Protein AF-A0A1G4XKG7-F1 (afdb_monomer)

Foldseek 3Di:
DDDPPDDPVPPPPPDDPPDPDDDDDDDDDPAFDKDKDKDWDWDPDVVIDIDIDIDIDTDGD

Sequence (61 aa):
MSLPKTLLNTLLAPGDSDSLNASFTAPQVKTATPFHIILQVQDDGTPSLFAYRRAIVTVTP

Organism: NCBI:txid1158459

Secondary structure (DSSP, 8-state):
-------------SS---SS-----PPP-SS-EEEEEEEEEE-S-SSPPEEEEEEEEEE--

pLDDT: mean 76.75, std 23.7, range [34.88, 97.69]

Nearest PDB structures (foldseek):
  7t4e-assembly1_F  TM=5.242E-01  e=5.601E+00  Enterococcus faecalis
  7o1q-assembly1_A  TM=3.300E-01  e=4.893E+00  Staphylococcus aureus

Structure (mmCIF, N/CA/C/O backbone):
data_AF-A0A1G4XKG7-F1
#
_entry.id   AF-A0A1G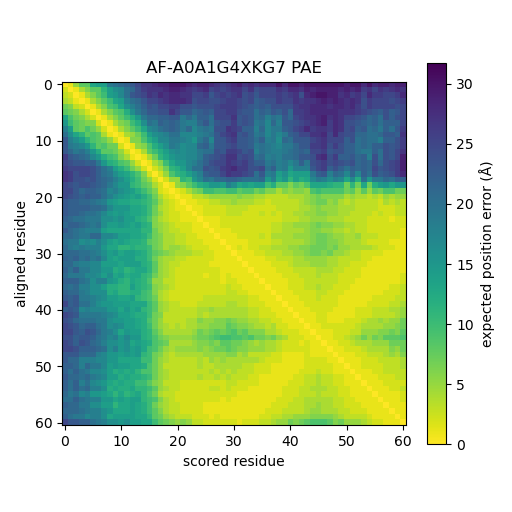4XKG7-F1
#
loop_
_atom_site.group_PDB
_atom_site.id
_atom_site.type_symbol
_atom_site.label_atom_id
_atom_site.label_alt_id
_atom_site.label_comp_id
_atom_site.label_asym_id
_atom_site.label_entity_id
_atom_site.label_seq_id
_atom_site.pdbx_PDB_ins_code
_atom_site.Cartn_x
_atom_site.Cartn_y
_atom_site.Cartn_z
_atom_site.occupancy
_atom_site.B_iso_or_equiv
_atom_site.auth_seq_id
_atom_site.auth_comp_id
_atom_site.auth_asym_id
_atom_site.auth_atom_id
_atom_site.pdbx_PDB_model_num
ATOM 1 N N . MET A 1 1 ? 0.261 32.755 12.426 1.00 39.59 1 MET A N 1
ATOM 2 C CA . MET A 1 1 ? -0.510 32.348 11.233 1.00 39.59 1 MET A CA 1
ATOM 3 C C . MET A 1 1 ? -0.174 30.887 10.979 1.00 39.59 1 MET A C 1
ATOM 5 O O . MET A 1 1 ? 0.992 30.566 10.801 1.00 39.59 1 MET A O 1
ATOM 9 N N . SER A 1 2 ? -1.152 30.012 11.201 1.00 42.62 2 SER A N 1
ATOM 10 C CA . SER A 1 2 ? -0.966 28.579 11.447 1.00 42.62 2 SER A CA 1
ATOM 11 C C . SER A 1 2 ? -0.898 27.773 10.151 1.00 42.62 2 SER A C 1
ATOM 13 O O . SER A 1 2 ? -1.828 27.826 9.355 1.00 42.62 2 SER A O 1
ATOM 15 N N . LEU A 1 3 ? 0.164 26.981 10.003 1.00 38.22 3 LEU A N 1
ATOM 16 C CA . LEU A 1 3 ? 0.122 25.661 9.376 1.00 38.22 3 LEU A CA 1
ATOM 17 C C . LEU A 1 3 ? 0.978 24.740 10.259 1.00 38.22 3 LEU A C 1
ATOM 19 O O . LEU A 1 3 ? 2.205 24.892 10.261 1.00 38.22 3 LEU A O 1
ATOM 23 N N . PRO A 1 4 ? 0.390 23.811 11.034 1.00 39.12 4 PRO A N 1
ATOM 24 C CA . PRO A 1 4 ? 1.177 22.782 11.685 1.00 39.12 4 PRO A CA 1
ATOM 25 C C . PRO A 1 4 ? 1.669 21.823 10.598 1.00 39.12 4 PRO A C 1
ATOM 27 O O . PRO A 1 4 ? 0.934 20.984 10.079 1.00 39.12 4 PRO A O 1
ATOM 30 N N . LYS A 1 5 ? 2.939 21.988 10.223 1.00 46.78 5 LYS A N 1
ATOM 31 C CA . LYS A 1 5 ? 3.715 20.964 9.526 1.00 46.78 5 LYS A CA 1
ATOM 32 C C . LYS A 1 5 ? 3.668 19.709 10.391 1.00 46.78 5 LYS A C 1
ATOM 34 O O . LYS A 1 5 ? 4.165 19.761 11.512 1.00 46.78 5 LYS A O 1
ATOM 39 N N . THR A 1 6 ? 3.054 18.642 9.885 1.00 35.16 6 THR A N 1
ATOM 40 C CA . THR A 1 6 ? 3.455 17.218 9.991 1.00 35.16 6 THR A CA 1
ATOM 41 C C . THR A 1 6 ? 2.207 16.331 9.934 1.00 35.16 6 THR A C 1
ATOM 43 O O . THR A 1 6 ? 1.790 15.737 10.918 1.00 35.16 6 THR A O 1
ATOM 46 N N . LEU A 1 7 ? 1.601 16.246 8.751 1.00 36.41 7 LEU A N 1
ATOM 47 C CA . LEU A 1 7 ? 0.797 15.093 8.335 1.00 36.41 7 LEU A CA 1
ATOM 48 C C . LEU A 1 7 ? 1.303 14.686 6.948 1.00 36.41 7 LEU A C 1
ATOM 50 O O . LEU A 1 7 ? 0.618 14.822 5.939 1.00 36.41 7 LEU A O 1
ATOM 54 N N . LEU A 1 8 ? 2.562 14.244 6.893 1.00 34.88 8 LEU A N 1
ATOM 55 C CA . LEU A 1 8 ? 3.001 13.363 5.815 1.00 34.88 8 LEU A CA 1
ATOM 56 C C . LEU A 1 8 ? 2.511 11.959 6.191 1.00 34.88 8 LEU A C 1
ATOM 58 O O . LEU A 1 8 ? 3.234 11.184 6.809 1.00 34.88 8 LEU A O 1
ATOM 62 N N . ASN A 1 9 ? 1.258 11.638 5.863 1.00 35.84 9 ASN A N 1
ATOM 63 C CA . ASN A 1 9 ? 0.724 10.279 5.993 1.00 35.84 9 ASN A CA 1
ATOM 64 C C . ASN A 1 9 ? 1.208 9.400 4.830 1.00 35.84 9 ASN A C 1
ATOM 66 O O . ASN A 1 9 ? 0.413 8.849 4.073 1.00 35.84 9 ASN A O 1
ATOM 70 N N . THR A 1 10 ? 2.525 9.261 4.707 1.00 38.12 10 THR A N 1
ATOM 71 C CA . THR A 1 10 ? 3.158 8.276 3.830 1.00 38.12 10 THR A CA 1
ATOM 72 C C . THR A 1 10 ? 3.873 7.278 4.727 1.00 38.12 10 THR A C 1
ATOM 74 O O . THR A 1 10 ? 5.054 7.433 5.023 1.00 38.12 10 THR A O 1
ATOM 77 N N . LEU A 1 11 ? 3.146 6.269 5.213 1.00 43.09 11 LEU A N 1
ATOM 78 C CA . LEU A 1 11 ? 3.774 5.123 5.866 1.00 43.09 11 LEU A CA 1
ATOM 79 C C . LEU A 1 11 ? 4.241 4.162 4.769 1.00 43.09 11 LEU A C 1
ATOM 81 O O . LEU A 1 11 ? 3.540 3.222 4.407 1.00 43.09 11 LEU A O 1
ATOM 85 N N . LEU A 1 12 ? 5.421 4.433 4.216 1.00 44.28 12 LEU A N 1
ATOM 86 C CA . LEU A 1 12 ? 6.260 3.363 3.692 1.00 44.28 12 LEU A CA 1
ATOM 87 C C . LEU A 1 12 ? 6.855 2.689 4.928 1.00 44.28 12 LEU A C 1
ATOM 89 O O . LEU A 1 12 ? 7.527 3.355 5.715 1.00 44.28 12 LEU A O 1
ATOM 93 N N . ALA A 1 13 ? 6.549 1.413 5.156 1.00 40.44 13 ALA A N 1
ATOM 94 C CA . ALA A 1 13 ? 7.251 0.643 6.174 1.00 40.44 13 ALA A CA 1
ATOM 95 C C . ALA A 1 13 ? 8.760 0.694 5.848 1.00 40.44 13 ALA A C 1
ATOM 97 O O . ALA A 1 13 ? 9.137 0.302 4.743 1.00 40.44 13 ALA A O 1
ATOM 98 N N . PRO A 1 14 ? 9.627 1.214 6.738 1.00 41.25 14 PRO A N 1
ATOM 99 C CA . PRO A 1 14 ? 11.059 1.199 6.499 1.00 41.25 14 PRO A CA 1
ATOM 100 C C . PRO A 1 14 ? 11.577 -0.198 6.853 1.00 41.25 14 PRO A C 1
ATOM 102 O O . PRO A 1 14 ? 11.730 -0.535 8.025 1.00 41.25 14 PRO A O 1
ATOM 105 N N . GLY A 1 15 ? 11.794 -1.015 5.826 1.00 40.12 15 GLY A N 1
ATOM 106 C CA . GLY A 1 15 ? 12.410 -2.336 5.926 1.00 40.12 15 GLY A CA 1
ATOM 107 C C . GLY A 1 15 ? 12.055 -3.187 4.711 1.00 40.12 15 GLY A C 1
ATOM 108 O O . GLY A 1 15 ? 10.993 -3.796 4.694 1.00 40.12 15 GLY A O 1
ATOM 109 N N . ASP A 1 16 ? 12.921 -3.180 3.697 1.00 40.94 16 ASP A N 1
ATOM 110 C CA . ASP A 1 16 ? 12.931 -4.110 2.557 1.00 40.94 16 ASP A CA 1
ATOM 111 C C . ASP A 1 16 ? 11.596 -4.337 1.822 1.00 40.94 16 ASP A C 1
ATOM 113 O O . ASP A 1 16 ? 11.054 -5.442 1.807 1.00 40.94 16 ASP A O 1
ATOM 117 N N . SER A 1 17 ? 11.078 -3.329 1.114 1.00 50.59 17 SER A N 1
ATOM 118 C CA . SER A 1 17 ? 9.997 -3.560 0.140 1.00 50.59 17 SER A CA 1
ATOM 119 C C . SER A 1 17 ? 10.506 -3.822 -1.286 1.00 50.59 17 SER A C 1
ATOM 121 O O . SER A 1 17 ? 9.872 -3.373 -2.235 1.00 50.59 17 SER A O 1
ATOM 123 N N . ASP A 1 18 ? 11.608 -4.562 -1.451 1.00 57.16 18 ASP A N 1
ATOM 124 C CA . ASP A 1 18 ? 11.998 -5.165 -2.749 1.00 57.16 18 ASP A CA 1
ATOM 125 C C . ASP A 1 18 ? 11.261 -6.499 -3.002 1.00 57.16 18 ASP A C 1
ATOM 127 O O . ASP A 1 18 ? 11.546 -7.258 -3.926 1.00 57.16 18 ASP A O 1
ATOM 131 N N . SER A 1 19 ? 10.280 -6.799 -2.151 1.00 64.69 19 SER A N 1
ATOM 132 C CA . SER A 1 19 ? 9.406 -7.959 -2.235 1.00 64.69 19 SER A CA 1
ATOM 133 C C . SER A 1 19 ? 8.169 -7.646 -3.087 1.00 64.69 19 SER A C 1
ATOM 135 O O . SER A 1 19 ? 7.571 -6.576 -2.975 1.00 64.69 19 SER A O 1
ATOM 137 N N . LEU A 1 20 ? 7.714 -8.624 -3.883 1.00 75.25 20 LEU A N 1
ATOM 138 C CA . LEU A 1 20 ? 6.445 -8.559 -4.634 1.00 75.25 20 LEU A CA 1
ATOM 139 C C . LEU A 1 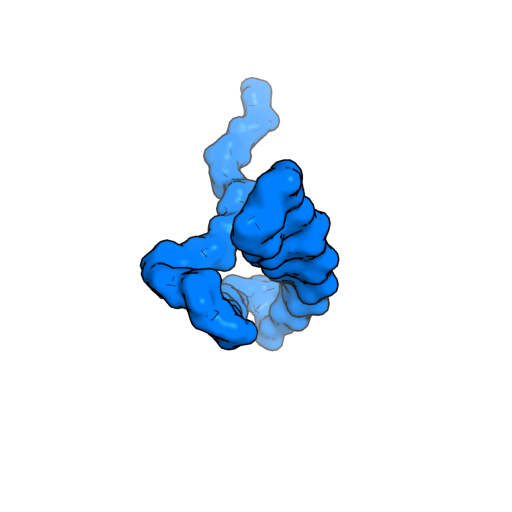20 ? 5.209 -8.381 -3.729 1.00 75.25 20 LEU A C 1
ATOM 141 O O . LEU A 1 20 ? 4.105 -8.120 -4.211 1.00 75.25 20 LEU A O 1
ATOM 145 N N . ASN A 1 21 ? 5.381 -8.529 -2.417 1.00 79.88 21 ASN A N 1
ATOM 146 C CA . ASN A 1 21 ? 4.346 -8.433 -1.408 1.00 79.88 21 ASN A CA 1
ATOM 147 C C . ASN A 1 21 ? 4.623 -7.243 -0.479 1.00 79.88 21 ASN A C 1
ATOM 149 O O . ASN A 1 21 ? 5.694 -7.139 0.118 1.00 79.88 21 ASN A O 1
ATOM 153 N N . ALA A 1 22 ? 3.618 -6.386 -0.305 1.00 80.94 22 ALA A N 1
ATOM 154 C CA . ALA A 1 22 ? 3.622 -5.310 0.679 1.00 80.94 22 ALA A CA 1
ATOM 155 C C . ALA A 1 22 ? 2.484 -5.527 1.680 1.00 80.94 22 ALA A C 1
ATOM 157 O O . ALA A 1 22 ? 1.380 -5.928 1.302 1.00 80.94 22 ALA A O 1
ATOM 158 N N . SER A 1 23 ? 2.748 -5.256 2.955 1.00 85.12 23 SER A N 1
ATOM 159 C CA . SER A 1 23 ? 1.757 -5.324 4.026 1.00 85.12 23 SER A CA 1
ATOM 160 C C . SER A 1 23 ? 1.506 -3.937 4.614 1.00 85.12 23 SER A C 1
ATOM 162 O O . SER A 1 23 ? 2.373 -3.064 4.623 1.00 85.12 23 SER A O 1
ATOM 164 N N . PHE A 1 24 ? 0.280 -3.724 5.084 1.00 84.06 24 PHE A N 1
ATOM 165 C CA . PHE A 1 24 ? -0.148 -2.489 5.727 1.00 84.06 24 PHE A CA 1
ATOM 166 C C . PHE A 1 24 ? -0.915 -2.842 6.999 1.00 84.06 24 PHE A C 1
ATOM 168 O O . PHE A 1 24 ? -1.937 -3.526 6.938 1.00 84.06 24 PHE A O 1
ATOM 175 N N 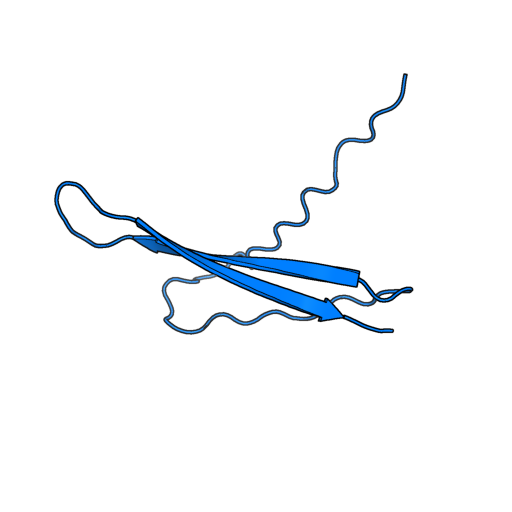. THR A 1 25 ? -0.433 -2.362 8.144 1.00 92.94 25 THR A N 1
ATOM 176 C CA . THR A 1 25 ? -1.154 -2.464 9.415 1.00 92.94 25 THR A CA 1
ATOM 177 C C . THR A 1 25 ? -2.010 -1.221 9.586 1.00 92.94 25 THR A C 1
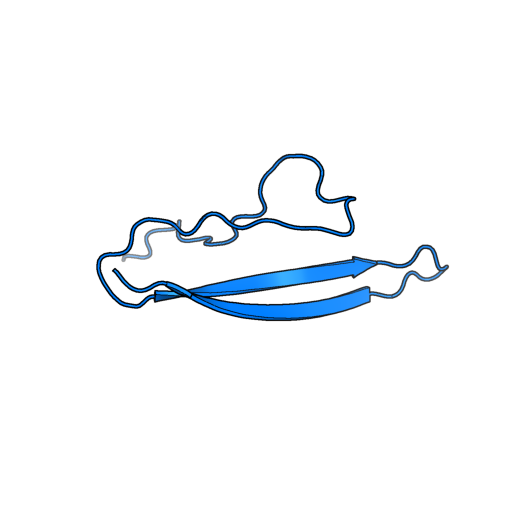ATOM 179 O O . THR A 1 25 ? -1.487 -0.115 9.729 1.00 92.94 25 THR A O 1
ATOM 182 N N . ALA A 1 26 ? -3.330 -1.403 9.577 1.00 92.81 26 ALA A N 1
ATOM 183 C CA . ALA A 1 26 ? -4.267 -0.309 9.779 1.00 92.81 26 ALA A CA 1
ATOM 184 C C . ALA A 1 26 ? -4.067 0.330 11.169 1.00 92.81 26 ALA A C 1
ATOM 186 O O . ALA A 1 26 ? -4.054 -0.388 12.174 1.00 92.81 26 ALA A O 1
ATOM 187 N N . PRO A 1 27 ? -3.914 1.663 11.259 1.00 91.88 27 PRO A N 1
ATOM 188 C CA . PRO A 1 27 ? -3.861 2.338 12.545 1.00 91.88 27 PRO A CA 1
ATOM 189 C C . PRO A 1 27 ? -5.252 2.374 13.185 1.00 91.88 27 PRO A C 1
ATOM 191 O O . PRO A 1 27 ? -6.275 2.255 12.513 1.00 91.88 27 PRO A O 1
ATOM 194 N N . GLN A 1 28 ? -5.288 2.610 14.493 1.00 95.62 28 GLN A N 1
ATOM 195 C CA . GLN A 1 28 ? -6.536 2.909 15.188 1.00 95.62 28 GLN A CA 1
ATOM 196 C C . GLN A 1 28 ? -7.082 4.260 14.716 1.00 95.62 28 GLN A C 1
ATOM 198 O O . GLN A 1 28 ? -6.367 5.266 14.724 1.00 95.62 28 GLN A O 1
ATOM 203 N N . VAL A 1 29 ? -8.355 4.290 14.325 1.00 96.12 29 VAL A N 1
ATOM 204 C CA . VAL A 1 29 ? -9.039 5.498 13.851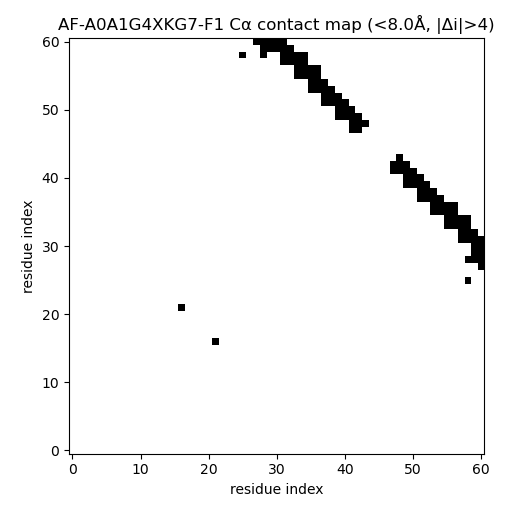 1.00 96.12 29 VAL A CA 1
ATOM 205 C C . VAL A 1 29 ? -10.314 5.729 14.648 1.00 96.12 29 VAL A C 1
ATOM 207 O O . VAL A 1 29 ? -10.972 4.795 15.087 1.00 96.12 29 VAL A O 1
ATOM 210 N N . LYS A 1 30 ? -10.673 6.997 14.848 1.00 97.31 30 LYS A N 1
ATOM 211 C CA . LYS A 1 30 ? -11.903 7.382 15.565 1.00 97.31 30 LYS A CA 1
ATOM 212 C C . LYS A 1 30 ? -13.096 7.593 14.632 1.00 97.31 30 LYS A C 1
ATOM 214 O O . LYS A 1 30 ? -14.231 7.681 15.082 1.00 97.31 30 LYS A O 1
ATOM 219 N N . THR A 1 31 ? -12.830 7.701 13.336 1.00 96.75 31 THR A N 1
ATOM 220 C CA . THR A 1 31 ? -13.802 7.935 12.268 1.00 96.75 31 THR A CA 1
ATOM 221 C C . THR A 1 31 ? -13.352 7.167 11.033 1.00 96.75 31 THR A C 1
ATOM 223 O O . THR A 1 31 ? -12.150 6.956 10.857 1.00 96.75 31 THR A O 1
ATOM 226 N N . ALA A 1 32 ? -14.288 6.778 10.162 1.00 97.56 32 ALA A N 1
ATOM 227 C CA . ALA A 1 32 ? -13.949 6.148 8.888 1.00 97.56 32 ALA A CA 1
ATOM 228 C C . ALA A 1 32 ? -12.948 7.024 8.114 1.00 97.56 32 ALA A C 1
ATOM 230 O O . ALA A 1 32 ? -13.235 8.186 7.826 1.00 97.56 32 ALA A O 1
ATOM 231 N N . THR A 1 33 ? -11.760 6.487 7.836 1.00 97.69 33 THR A N 1
ATOM 232 C CA . THR A 1 33 ? -10.627 7.252 7.299 1.00 97.69 33 THR A CA 1
ATOM 233 C C . THR A 1 33 ? -10.019 6.520 6.101 1.00 97.69 33 THR A C 1
ATOM 235 O O . THR A 1 33 ? -9.606 5.368 6.252 1.00 97.69 33 THR A O 1
ATOM 238 N N . PRO A 1 34 ? -9.949 7.148 4.912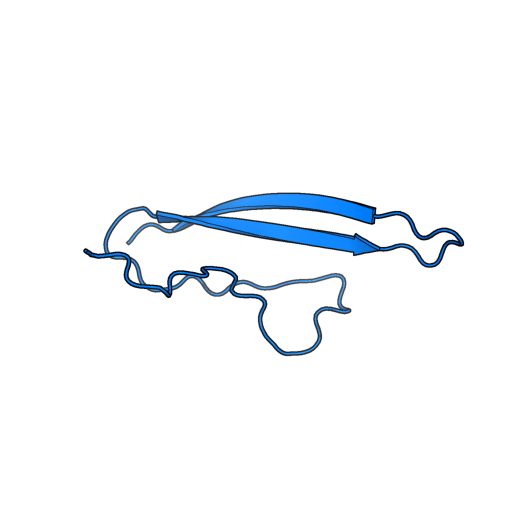 1.00 96.94 34 PRO A N 1
ATOM 239 C CA . PRO A 1 34 ? -9.279 6.567 3.755 1.00 96.94 34 PRO A CA 1
ATOM 240 C C . PRO A 1 34 ? -7.753 6.698 3.861 1.00 96.94 34 PRO A C 1
ATOM 242 O O . PRO A 1 34 ? -7.222 7.772 4.141 1.00 96.94 34 PRO A O 1
ATOM 245 N N . PHE A 1 35 ? -7.046 5.613 3.562 1.00 94.69 35 PHE A N 1
ATOM 246 C CA . PHE A 1 35 ? -5.593 5.541 3.434 1.00 94.69 35 PHE A CA 1
ATOM 247 C C . PHE A 1 35 ? -5.230 5.248 1.982 1.00 94.69 35 PHE A C 1
ATOM 249 O O . PHE A 1 35 ? -5.731 4.301 1.376 1.00 94.69 35 PHE A O 1
ATOM 256 N N . HIS A 1 36 ? -4.366 6.086 1.415 1.00 95.44 36 HIS A N 1
ATOM 257 C CA . HIS A 1 36 ? -3.914 5.969 0.035 1.00 95.44 36 HIS A CA 1
ATOM 258 C C . HIS A 1 36 ? -2.571 5.245 0.020 1.00 95.44 36 HIS A C 1
ATOM 260 O O . HIS A 1 36 ? -1.568 5.786 0.477 1.00 95.44 36 HIS A O 1
ATOM 266 N N . ILE A 1 37 ? -2.553 4.034 -0.523 1.00 90.44 37 ILE A N 1
ATOM 267 C CA . ILE A 1 37 ? -1.346 3.226 -0.682 1.00 90.44 37 ILE A CA 1
ATOM 268 C C . ILE A 1 37 ? -0.934 3.321 -2.150 1.00 90.44 37 ILE A C 1
ATOM 270 O O . ILE A 1 37 ? -1.725 3.003 -3.044 1.00 90.44 37 ILE A O 1
ATOM 274 N N . ILE A 1 38 ? 0.284 3.796 -2.403 1.00 91.75 38 ILE A N 1
ATOM 275 C CA . ILE A 1 38 ? 0.840 3.956 -3.749 1.00 91.75 38 ILE A CA 1
ATOM 276 C C . ILE A 1 38 ? 1.997 2.976 -3.896 1.00 91.75 38 ILE A C 1
ATOM 278 O O . ILE A 1 38 ? 2.993 3.084 -3.188 1.00 91.75 38 ILE A O 1
ATOM 282 N N . LEU A 1 39 ? 1.854 2.038 -4.827 1.00 89.19 39 LEU A N 1
ATOM 283 C CA . LEU A 1 39 ? 2.942 1.186 -5.284 1.00 89.19 39 LEU A CA 1
ATOM 284 C C . LEU A 1 39 ? 3.572 1.830 -6.518 1.00 89.19 39 LEU A C 1
ATOM 286 O O . LEU A 1 39 ? 2.861 2.134 -7.479 1.00 89.19 39 LEU A O 1
ATOM 290 N N . GLN A 1 40 ? 4.887 2.003 -6.485 1.00 90.31 40 GLN A N 1
ATOM 291 C CA . GLN A 1 40 ? 5.703 2.361 -7.637 1.00 90.31 40 GLN A CA 1
ATOM 292 C C . GLN A 1 40 ? 6.529 1.137 -8.029 1.00 90.31 40 GLN A C 1
ATOM 294 O O . GLN A 1 40 ? 7.156 0.523 -7.172 1.00 90.31 40 GLN A O 1
ATOM 299 N N . VAL A 1 41 ? 6.539 0.807 -9.315 1.00 89.19 41 VAL A N 1
ATOM 300 C CA . VAL A 1 41 ? 7.437 -0.195 -9.894 1.00 89.19 41 VAL A CA 1
ATOM 301 C C . VAL A 1 41 ? 8.343 0.521 -10.882 1.00 89.19 41 VAL A C 1
ATOM 303 O O . VAL A 1 41 ? 7.860 1.322 -11.683 1.00 89.19 41 VAL A O 1
ATOM 306 N N . GLN A 1 42 ? 9.638 0.245 -10.799 1.00 92.25 42 GLN A N 1
ATOM 307 C CA . GLN A 1 42 ? 10.648 0.689 -11.750 1.00 92.25 42 GLN A CA 1
ATOM 308 C C . GLN A 1 42 ? 11.194 -0.550 -12.462 1.00 92.25 42 GLN A C 1
ATOM 310 O O . GLN A 1 42 ? 11.47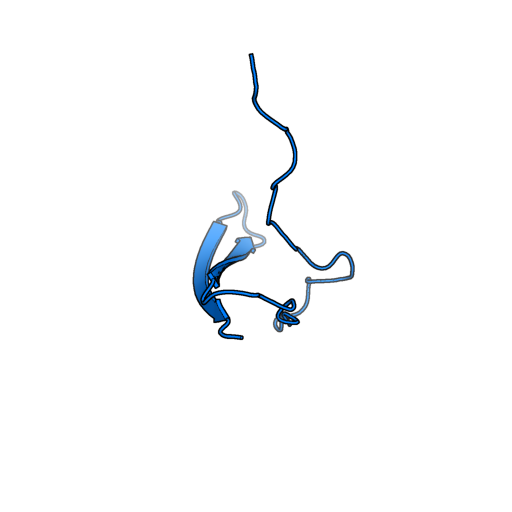0 -1.549 -11.797 1.00 92.25 42 GLN A O 1
ATOM 315 N N . ASP A 1 43 ? 11.322 -0.498 -13.785 1.00 89.62 43 ASP A N 1
ATOM 316 C CA . ASP A 1 43 ? 12.039 -1.538 -14.526 1.00 89.62 43 ASP A CA 1
ATOM 317 C C . ASP A 1 43 ? 13.556 -1.277 -14.562 1.00 89.62 43 ASP A C 1
ATOM 319 O O . ASP A 1 43 ? 14.049 -0.205 -14.205 1.00 89.62 43 ASP A O 1
ATOM 323 N N . ASP A 1 44 ? 14.315 -2.278 -14.990 1.00 94.25 44 ASP A N 1
ATOM 324 C CA . ASP A 1 44 ? 15.769 -2.218 -15.155 1.00 94.25 44 ASP A CA 1
ATOM 325 C C . ASP A 1 44 ? 16.194 -1.742 -16.560 1.00 94.25 44 ASP A C 1
ATOM 327 O O . ASP A 1 44 ? 17.357 -1.871 -16.951 1.00 94.25 44 ASP A O 1
ATOM 331 N N . GLY A 1 45 ? 15.267 -1.157 -17.327 1.00 93.75 45 GLY A N 1
ATOM 332 C CA . GLY A 1 45 ? 15.521 -0.647 -18.668 1.00 93.75 45 GLY A CA 1
ATOM 333 C C . GLY A 1 45 ? 16.449 0.571 -18.692 1.00 93.75 45 GLY A C 1
ATOM 334 O O . GLY A 1 45 ? 16.707 1.230 -17.683 1.00 93.75 45 GLY A O 1
ATOM 335 N N . THR A 1 46 ? 16.946 0.910 -19.886 1.00 95.25 46 THR A N 1
ATOM 336 C CA . THR A 1 46 ? 17.684 2.158 -20.147 1.00 95.25 46 THR A CA 1
ATOM 337 C C . THR A 1 46 ? 17.044 2.892 -21.336 1.00 95.25 46 THR A C 1
ATOM 339 O O . THR A 1 46 ? 17.254 2.477 -22.477 1.00 95.25 46 THR A O 1
ATOM 342 N N . PRO A 1 47 ? 16.270 3.973 -21.113 1.00 92.94 47 PRO A N 1
ATOM 343 C CA . PRO A 1 47 ? 15.936 4.568 -19.815 1.00 92.94 47 PRO A CA 1
ATOM 344 C C . PRO A 1 47 ? 14.965 3.690 -19.014 1.00 92.94 47 PRO A C 1
ATOM 346 O O . PRO A 1 47 ? 14.167 2.965 -19.604 1.00 92.94 47 PRO A O 1
ATOM 349 N N . SER A 1 48 ? 15.007 3.786 -17.685 1.00 93.50 48 SER A N 1
ATOM 350 C CA . SER A 1 48 ? 14.056 3.060 -16.840 1.00 93.50 48 SER A CA 1
ATOM 351 C C . SER A 1 48 ? 12.650 3.635 -16.984 1.00 93.50 48 SER A C 1
ATOM 353 O O . SER A 1 48 ? 12.466 4.860 -17.003 1.00 93.50 48 SER A O 1
ATOM 355 N N . LEU A 1 49 ? 11.655 2.759 -17.042 1.00 95.50 49 LEU A N 1
ATOM 356 C CA . LEU A 1 49 ? 10.244 3.114 -17.022 1.00 95.50 49 LEU A CA 1
ATOM 357 C C . LEU A 1 49 ? 9.656 2.904 -15.629 1.00 95.50 49 LEU A C 1
ATOM 359 O O . LEU A 1 49 ? 10.118 2.085 -14.835 1.00 95.50 49 LEU A O 1
ATOM 363 N N . PHE A 1 50 ? 8.597 3.661 -15.348 1.00 94.12 50 PHE A N 1
ATOM 364 C CA . PHE A 1 50 ? 7.902 3.638 -14.069 1.00 94.12 50 PHE A CA 1
ATOM 365 C C . PHE A 1 50 ? 6.419 3.344 -14.271 1.00 94.12 50 PHE A C 1
ATOM 367 O O . PHE A 1 50 ? 5.771 3.914 -15.152 1.00 94.12 50 PHE A O 1
ATOM 374 N N . ALA A 1 51 ? 5.868 2.496 -13.409 1.00 89.56 51 ALA A N 1
ATOM 375 C CA . ALA A 1 51 ? 4.441 2.224 -13.323 1.00 89.56 51 ALA A CA 1
ATOM 376 C C . ALA A 1 51 ? 3.934 2.477 -11.900 1.00 89.56 51 ALA A C 1
ATOM 378 O O . ALA A 1 51 ? 4.638 2.239 -10.919 1.00 89.56 51 ALA A O 1
ATOM 379 N N . TYR A 1 52 ? 2.685 2.931 -11.790 1.00 92.00 52 TYR A N 1
ATOM 380 C CA . TYR A 1 52 ? 2.057 3.258 -10.514 1.00 92.00 52 TYR A CA 1
ATOM 381 C C . TYR A 1 52 ? 0.743 2.509 -10.340 1.00 92.00 52 TYR A C 1
ATOM 383 O O . TYR A 1 52 ? -0.074 2.438 -11.261 1.00 92.00 52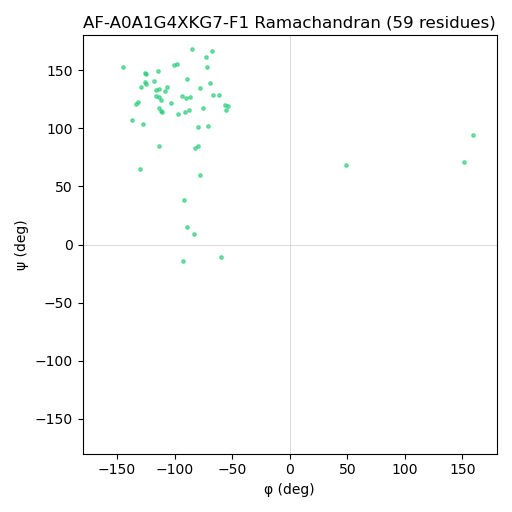 TYR A O 1
ATOM 391 N N . ARG A 1 53 ? 0.488 2.023 -9.124 1.00 89.12 53 ARG A N 1
ATOM 392 C CA . ARG A 1 53 ? -0.822 1.507 -8.719 1.00 89.12 53 ARG A CA 1
ATOM 393 C C . ARG A 1 53 ? -1.254 2.145 -7.411 1.00 89.12 53 ARG A C 1
ATOM 395 O O . ARG A 1 53 ? -0.479 2.228 -6.465 1.00 89.12 53 ARG A O 1
ATOM 402 N N . ARG A 1 54 ? -2.519 2.565 -7.350 1.00 94.25 54 ARG A N 1
ATOM 403 C CA . ARG A 1 54 ? -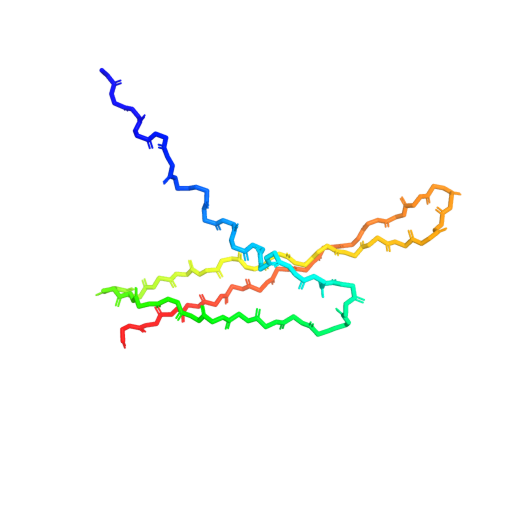3.125 3.139 -6.147 1.00 94.25 54 ARG A CA 1
ATOM 404 C C . ARG A 1 54 ? -4.189 2.205 -5.590 1.00 94.25 54 ARG A C 1
ATOM 406 O O . ARG A 1 54 ? -5.143 1.878 -6.294 1.00 94.25 54 ARG A O 1
ATOM 413 N N . ALA A 1 55 ? -4.047 1.838 -4.323 1.00 90.44 55 ALA A N 1
ATOM 414 C CA . ALA A 1 55 ? -5.108 1.240 -3.524 1.00 90.44 55 ALA A CA 1
ATOM 415 C C . ALA A 1 55 ? -5.606 2.278 -2.512 1.00 90.44 55 ALA A C 1
ATOM 417 O O . ALA A 1 55 ? -4.810 2.983 -1.894 1.00 90.44 55 ALA A O 1
ATOM 418 N N . ILE A 1 56 ? -6.924 2.396 -2.366 1.00 95.31 56 ILE A N 1
ATOM 419 C CA . ILE A 1 56 ? -7.545 3.244 -1.346 1.00 95.31 56 ILE A CA 1
ATOM 420 C C . ILE A 1 56 ? -8.224 2.303 -0.360 1.00 95.31 56 ILE A C 1
ATOM 422 O O . ILE A 1 56 ? -9.144 1.578 -0.735 1.00 95.31 56 ILE A O 1
ATOM 426 N N . VAL A 1 57 ? -7.740 2.293 0.878 1.00 94.62 57 VAL A N 1
ATOM 427 C CA . VAL A 1 57 ? -8.255 1.448 1.957 1.00 94.62 57 VAL A CA 1
ATOM 428 C C . VAL A 1 57 ? -8.945 2.344 2.969 1.00 94.62 57 VAL A C 1
ATOM 430 O O . VAL A 1 57 ? -8.294 3.155 3.619 1.00 94.62 57 VAL A O 1
ATOM 433 N N . THR A 1 58 ? -10.257 2.208 3.118 1.00 97.19 58 THR A N 1
ATOM 434 C CA . THR A 1 58 ? -10.986 2.907 4.180 1.00 97.19 58 THR A CA 1
ATOM 435 C C . THR A 1 58 ? -10.957 2.063 5.443 1.00 97.19 58 THR A C 1
ATOM 437 O O . THR A 1 58 ? -11.520 0.972 5.466 1.00 97.19 58 THR A O 1
ATOM 440 N N . VAL A 1 59 ? -10.309 2.571 6.490 1.00 96.62 59 VAL A N 1
ATOM 441 C CA . VAL A 1 59 ? -10.323 1.955 7.820 1.00 96.62 59 VAL A CA 1
ATOM 442 C C . VAL A 1 59 ? -11.494 2.542 8.590 1.00 96.62 59 VAL A C 1
ATOM 444 O O . VAL A 1 59 ? -11.631 3.763 8.685 1.00 96.62 59 VAL A O 1
ATOM 447 N N . THR A 1 60 ? -12.350 1.680 9.117 1.00 96.25 60 THR A N 1
ATOM 448 C CA . THR A 1 60 ? -13.420 2.054 10.042 1.00 96.25 60 THR A CA 1
ATOM 449 C C . THR A 1 60 ? -12.978 1.784 11.482 1.00 96.25 60 THR A C 1
ATOM 451 O O . THR A 1 60 ? -12.096 0.944 11.670 1.00 96.25 60 THR A O 1
ATOM 454 N N . PRO A 1 61 ? -13.548 2.492 12.474 1.00 93.81 61 PRO A N 1
ATOM 455 C CA . PRO A 1 61 ? -13.338 2.176 13.887 1.00 93.81 61 PRO A CA 1
ATOM 456 C C . PRO A 1 61 ? -13.669 0.721 14.230 1.00 93.81 61 PRO A C 1
ATOM 458 O O . PRO A 1 61 ? -14.571 0.155 13.564 1.00 93.81 61 PRO A O 1
#

Mean predicted aligned error: 10.56 Å

InterPro domains:
  IPR013783 Immunoglobulin-like fold [G3DSA:2.60.40.10] (5-60)
  IPR048527 Cellulose-binding Sde182, C-terminal domain [PF21027] (18-59)

Radius of gyration: 15.36 Å; Cα contacts (8 Å, |Δi|>4): 55; chains: 1; bounding box: 32×41×36 Å

Solvent-accessible surface area (backbone atoms only — not comparable to full-atom values): 4452 Å² total; per-residue (Å²): 138,92,74,86,87,79,82,79,84,70,84,70,78,90,70,80,76,90,49,101,66,86,87,82,83,82,74,92,47,95,50,76,41,78,43,76,46,77,50,76,46,72,54,92,51,91,79,61,52,79,48,78,48,79,49,78,48,69,47,64,100